Protein AF-A0A9D1CXK3-F1 (afdb_monomer)

Mean predicted aligned error: 2.04 Å

Radius of gyration: 10.57 Å; Cα contacts (8 Å, |Δi|>4): 81; chains: 1; bounding box: 26×12×29 Å

Solvent-accessible surface area (backbone atoms only — not comparable to full-atom values): 2867 Å² total; per-residue (Å²): 88,81,50,76,47,74,46,67,78,37,81,50,66,69,63,36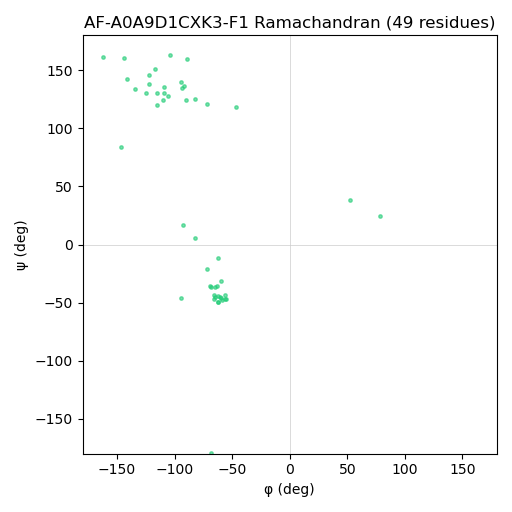,52,50,53,50,51,54,53,47,52,57,37,41,78,72,60,25,46,79,74,51,73,49,75,46,100,75,31,26,35,43,38,36,28,39,79

Foldseek 3Di:
DKDKDKADADPDPVRLVVVVVVVQVVVVVVVWHWDDKDQDPRRMMMTMIDD

Organism: NCBI:txid2840752

Nearest PDB structures (foldseek):
  7m0q-assembly1_B  TM=8.729E-01  e=5.584E-01  synthetic construct
  4oi3-assembly1_B  TM=7.148E-01  e=1.396E+00  Streptomyces coelicolor A3(2)
  6zqe-assembly1_JJ  TM=4.731E-01  e=3.712E+00  Saccharomyces cerevisiae S288C
  7d5t-assembly1_RT  TM=4.553E-01  e=3.090E+00  Saccharomyces cerevisiae S288C
  6zqa-assembly1_JJ  TM=4.195E-01  e=9.867E+00  Saccharomyces cerevisiae S288C

Structure (mmCIF, N/CA/C/O backbone):
data_AF-A0A9D1CXK3-F1
#
_entry.id   AF-A0A9D1CXK3-F1
#
loop_
_atom_site.group_PDB
_atom_site.id
_atom_site.type_symbol
_atom_site.label_atom_id
_atom_site.label_alt_id
_atom_site.label_comp_id
_atom_site.label_asym_id
_atom_site.label_entity_id
_atom_site.label_seq_id
_atom_site.pdbx_PDB_ins_code
_atom_site.Cartn_x
_atom_site.Cartn_y
_atom_site.Cartn_z
_atom_site.occupancy
_atom_site.B_iso_or_equiv
_atom_site.auth_seq_id
_atom_site.auth_comp_id
_atom_site.auth_asym_id
_atom_site.auth_atom_id
_atom_site.pdbx_PDB_model_num
ATOM 1 N N . MET A 1 1 ? -13.378 3.417 7.565 1.00 93.12 1 MET A N 1
ATOM 2 C CA . MET A 1 1 ? -13.306 4.430 6.472 1.00 93.12 1 MET A C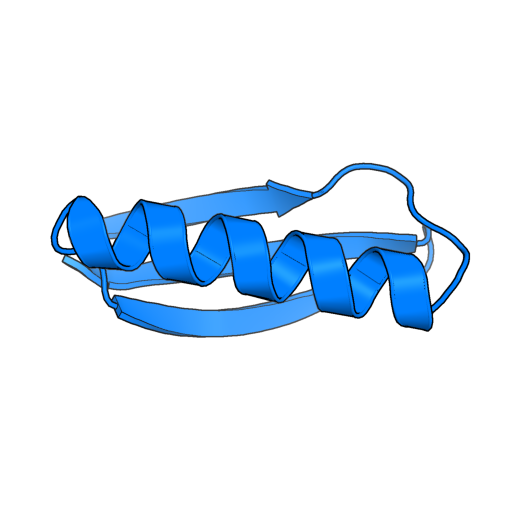A 1
ATOM 3 C C . MET A 1 1 ? -12.228 4.005 5.487 1.00 93.12 1 MET A C 1
ATOM 5 O O . MET A 1 1 ? -11.178 3.577 5.948 1.00 93.12 1 MET A O 1
ATOM 9 N N . TYR A 1 2 ? -12.465 4.083 4.173 1.00 97.31 2 TYR A N 1
ATOM 10 C CA . TYR A 1 2 ? -11.450 3.715 3.175 1.00 97.31 2 TYR A CA 1
ATOM 11 C C . TYR A 1 2 ? -10.651 4.933 2.711 1.00 97.31 2 TYR A C 1
ATOM 13 O O . TYR A 1 2 ? -11.219 6.006 2.506 1.00 97.31 2 TYR A O 1
ATOM 21 N N . LYS A 1 3 ? -9.339 4.753 2.538 1.00 97.75 3 LYS A N 1
ATOM 22 C CA . LYS A 1 3 ? -8.428 5.759 1.985 1.00 97.75 3 LYS A CA 1
ATOM 23 C C . LYS A 1 3 ? -7.524 5.109 0.948 1.00 97.75 3 LYS A C 1
ATOM 25 O O . LYS A 1 3 ? -6.948 4.059 1.205 1.00 97.75 3 LYS A O 1
ATOM 30 N N . THR A 1 4 ? -7.369 5.761 -0.196 1.00 97.81 4 THR A N 1
ATOM 31 C CA . THR A 1 4 ? -6.477 5.302 -1.264 1.00 97.81 4 THR A CA 1
ATOM 32 C C . THR A 1 4 ? -5.274 6.228 -1.349 1.00 97.81 4 THR A C 1
ATOM 34 O O . THR A 1 4 ? -5.428 7.448 -1.296 1.00 97.81 4 THR A O 1
ATOM 37 N N . VAL A 1 5 ? -4.079 5.658 -1.481 1.00 97.88 5 VAL A N 1
ATOM 38 C CA . VAL A 1 5 ? -2.828 6.393 -1.694 1.00 97.88 5 VAL A CA 1
ATOM 39 C C . VAL A 1 5 ? -2.193 5.903 -2.985 1.00 97.88 5 VAL A C 1
ATOM 41 O O . VAL A 1 5 ? -2.180 4.705 -3.262 1.00 97.88 5 VAL A O 1
ATOM 44 N N . VAL A 1 6 ? -1.669 6.836 -3.776 1.00 97.94 6 VAL A N 1
ATOM 45 C CA . VAL A 1 6 ? -0.927 6.525 -4.997 1.00 97.94 6 VAL A CA 1
ATOM 46 C C . VAL A 1 6 ? 0.552 6.762 -4.739 1.00 97.94 6 VAL A C 1
ATOM 48 O O . VAL A 1 6 ? 0.940 7.837 -4.286 1.00 97.94 6 VAL A O 1
ATOM 51 N N . ILE A 1 7 ? 1.372 5.761 -5.036 1.00 97.81 7 ILE A N 1
ATOM 52 C CA . ILE A 1 7 ? 2.817 5.920 -5.163 1.00 97.81 7 ILE A CA 1
ATOM 53 C C . ILE A 1 7 ? 3.092 6.263 -6.618 1.00 97.81 7 ILE A C 1
ATOM 55 O O . ILE A 1 7 ? 2.679 5.543 -7.530 1.00 97.81 7 ILE A O 1
ATOM 59 N N . ASP A 1 8 ? 3.772 7.384 -6.825 1.00 96.62 8 ASP A N 1
ATOM 60 C CA . ASP A 1 8 ? 4.152 7.847 -8.150 1.00 96.62 8 ASP A CA 1
ATOM 61 C C . ASP A 1 8 ? 5.199 6.948 -8.818 1.00 96.62 8 ASP A C 1
ATOM 63 O O . ASP A 1 8 ? 5.630 5.927 -8.284 1.00 96.62 8 ASP A O 1
ATOM 67 N N . TYR A 1 9 ? 5.585 7.336 -10.033 1.00 96.62 9 TYR A N 1
ATOM 68 C CA . TYR A 1 9 ? 6.468 6.573 -10.902 1.00 96.62 9 TYR A CA 1
ATOM 69 C C . TYR A 1 9 ? 7.717 6.049 -10.171 1.00 96.62 9 TYR A C 1
ATOM 71 O O . TYR A 1 9 ? 8.543 6.812 -9.662 1.00 96.62 9 TYR A O 1
ATOM 79 N N . SER A 1 10 ? 7.853 4.726 -10.130 1.00 95.44 10 SER A N 1
ATOM 80 C CA . SER A 1 10 ? 8.986 4.012 -9.547 1.00 95.44 10 SER A CA 1
ATOM 81 C C . SER A 1 10 ? 9.241 2.728 -10.348 1.00 95.44 10 SER A C 1
ATOM 83 O O . SER A 1 10 ? 8.746 1.664 -9.988 1.00 95.44 10 SER A O 1
ATOM 85 N N . PRO A 1 11 ? 9.992 2.802 -11.461 1.00 94.00 11 PRO A N 1
ATOM 86 C CA . PRO A 1 11 ? 10.126 1.694 -12.413 1.00 94.00 11 PRO A CA 1
ATOM 87 C C . PRO A 1 11 ? 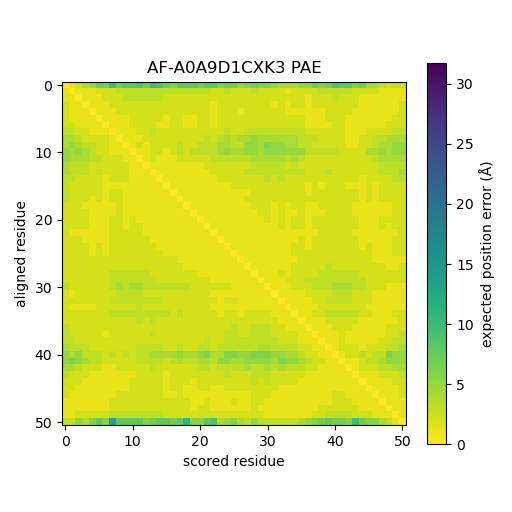10.960 0.522 -11.891 1.00 94.00 11 PRO A C 1
ATOM 89 O O . PRO A 1 11 ? 10.846 -0.589 -12.401 1.00 94.00 11 PRO A O 1
ATOM 92 N N . LYS A 1 12 ? 11.815 0.753 -10.889 1.00 97.00 12 LYS A N 1
ATOM 93 C CA . LYS A 1 12 ? 12.597 -0.311 -10.254 1.00 97.00 12 LYS A CA 1
ATOM 94 C C . LYS A 1 12 ? 11.735 -1.015 -9.211 1.00 97.00 12 LYS A C 1
ATOM 96 O O . LYS A 1 12 ? 11.233 -0.351 -8.304 1.00 97.00 12 LYS A O 1
ATOM 101 N N . ALA A 1 13 ? 11.611 -2.335 -9.335 1.00 95.25 13 ALA A N 1
ATOM 102 C CA . ALA A 1 13 ? 10.796 -3.161 -8.447 1.00 95.25 13 ALA A CA 1
ATOM 103 C C . ALA A 1 13 ? 11.204 -3.001 -6.975 1.00 95.25 13 ALA A C 1
ATOM 105 O O . ALA A 1 13 ? 10.344 -2.717 -6.148 1.00 95.25 13 ALA A O 1
ATOM 106 N N . ASP A 1 14 ? 12.503 -3.058 -6.675 1.00 97.69 14 ASP A N 1
ATOM 107 C CA . ASP A 1 14 ? 13.014 -2.916 -5.304 1.00 97.69 14 ASP A CA 1
ATOM 108 C C . ASP A 1 14 ? 12.647 -1.553 -4.699 1.00 97.69 14 ASP A C 1
ATOM 110 O O . ASP A 1 14 ? 12.113 -1.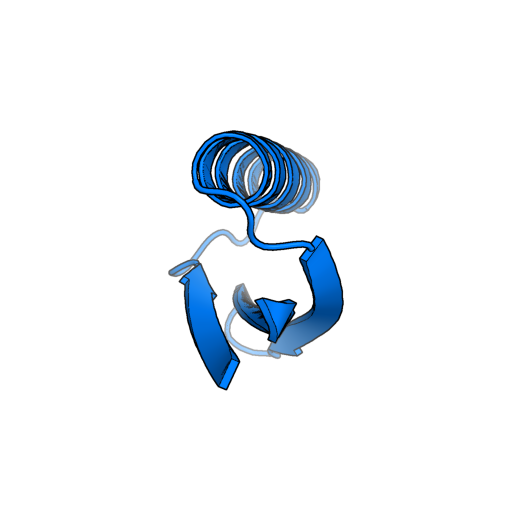471 -3.596 1.00 97.69 14 ASP A O 1
ATOM 114 N N . ASN A 1 15 ? 12.820 -0.472 -5.470 1.00 97.75 15 ASN A N 1
ATOM 115 C CA . ASN A 1 15 ? 12.431 0.873 -5.037 1.00 97.75 15 ASN A CA 1
ATOM 116 C C . ASN A 1 15 ? 10.910 1.001 -4.846 1.00 97.75 15 ASN A C 1
ATOM 118 O O . ASN A 1 15 ? 10.459 1.744 -3.979 1.00 97.75 15 ASN A O 1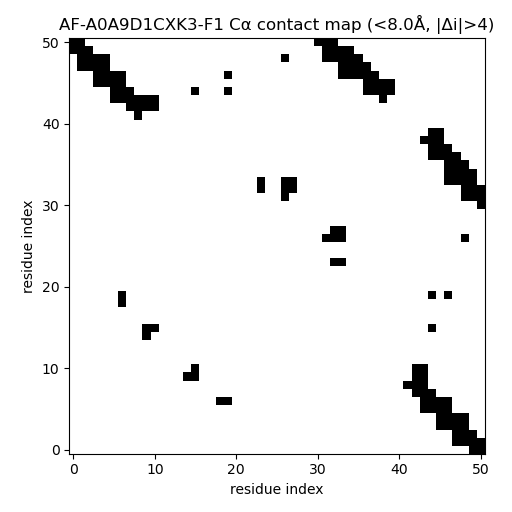
ATOM 122 N N . MET A 1 16 ? 10.105 0.338 -5.687 1.00 97.75 16 MET A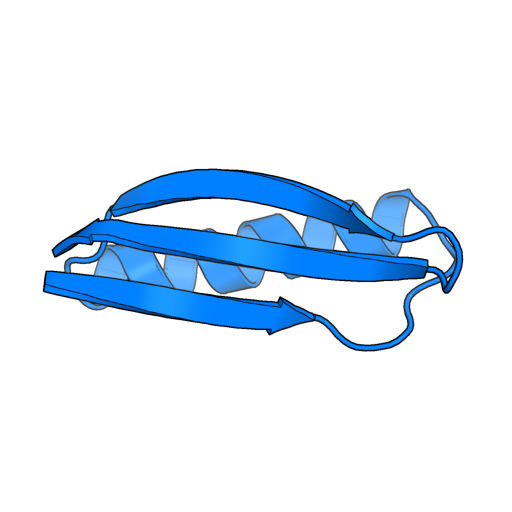 N 1
ATOM 123 C CA . MET A 1 16 ? 8.647 0.317 -5.535 1.00 97.75 16 MET A CA 1
ATOM 124 C C . MET A 1 16 ? 8.247 -0.414 -4.252 1.00 97.75 16 MET A C 1
ATOM 126 O O . MET A 1 16 ? 7.438 0.110 -3.492 1.00 97.75 16 MET A O 1
ATOM 130 N N . ALA A 1 17 ? 8.832 -1.585 -3.994 1.00 97.81 17 ALA A N 1
ATOM 131 C CA . ALA A 1 17 ? 8.569 -2.373 -2.795 1.00 97.81 17 ALA A CA 1
ATOM 132 C C . ALA A 1 17 ? 8.910 -1.587 -1.520 1.00 97.81 17 ALA A C 1
ATOM 134 O O . ALA A 1 17 ? 8.071 -1.491 -0.628 1.00 97.81 17 ALA A O 1
ATOM 135 N N . GLN A 1 18 ? 10.074 -0.931 -1.490 1.00 98.31 18 GLN A N 1
ATOM 136 C CA . GLN A 1 18 ? 10.477 -0.081 -0.370 1.00 98.31 18 GLN A CA 1
ATOM 137 C C . GLN A 1 18 ? 9.472 1.057 -0.123 1.00 98.31 18 GLN A C 1
ATOM 139 O O . GLN A 1 18 ? 9.016 1.251 0.999 1.00 98.31 18 GLN A O 1
ATOM 144 N N . LYS A 1 19 ? 9.058 1.780 -1.172 1.00 98.12 19 LYS A N 1
ATOM 145 C CA . LYS A 1 19 ? 8.074 2.871 -1.038 1.00 98.12 19 LYS A CA 1
ATOM 146 C C . LYS A 1 19 ? 6.705 2.380 -0.560 1.00 98.12 19 LYS A C 1
ATOM 148 O O . LYS A 1 19 ? 6.012 3.103 0.156 1.00 98.12 19 LYS A O 1
ATOM 153 N N . VAL A 1 20 ? 6.287 1.186 -0.991 1.00 98.06 20 VAL A N 1
ATOM 154 C CA . VAL A 1 20 ? 5.051 0.542 -0.521 1.00 98.06 20 VAL A CA 1
ATOM 155 C C . VAL A 1 20 ? 5.144 0.260 0.972 1.00 98.06 20 VAL A C 1
ATOM 157 O O . VAL A 1 20 ? 4.225 0.626 1.700 1.00 98.06 20 VAL A O 1
ATOM 160 N N . GLU A 1 21 ? 6.239 -0.350 1.420 1.00 98.19 21 GLU A N 1
ATOM 161 C CA . GLU A 1 21 ? 6.469 -0.687 2.826 1.00 98.19 21 GLU A CA 1
ATOM 162 C C . GLU A 1 21 ? 6.513 0.566 3.708 1.00 98.19 21 GLU A C 1
ATOM 164 O O . GLU A 1 21 ? 5.770 0.657 4.684 1.00 98.19 21 GLU A O 1
ATOM 169 N N . GLU A 1 22 ? 7.296 1.577 3.321 1.00 98.38 22 GLU A N 1
ATOM 170 C CA . GLU A 1 22 ? 7.384 2.859 4.030 1.00 98.38 22 GLU A CA 1
ATOM 171 C C . GLU A 1 22 ? 6.001 3.510 4.179 1.00 98.38 22 GLU A C 1
ATOM 173 O O . GLU A 1 22 ? 5.609 3.914 5.276 1.00 98.38 22 GLU A O 1
ATOM 178 N N . LYS A 1 23 ? 5.215 3.560 3.093 1.00 98.31 23 LYS A N 1
ATOM 179 C CA . LYS A 1 23 ? 3.873 4.151 3.134 1.00 98.31 23 LYS A CA 1
ATOM 180 C C . LYS A 1 23 ? 2.889 3.308 3.945 1.00 98.31 23 LYS A C 1
ATOM 182 O O . LYS A 1 23 ? 2.012 3.874 4.595 1.00 98.31 23 LYS A O 1
ATOM 187 N N . ALA A 1 24 ? 3.000 1.983 3.898 1.00 98.12 24 ALA A N 1
ATOM 188 C CA . ALA A 1 24 ? 2.157 1.092 4.683 1.00 98.12 24 ALA A CA 1
ATOM 189 C C . ALA A 1 24 ? 2.417 1.259 6.186 1.00 98.12 24 ALA A C 1
ATOM 191 O O . ALA A 1 24 ? 1.457 1.389 6.944 1.00 98.12 24 ALA A O 1
ATOM 192 N N . ASN A 1 25 ? 3.684 1.348 6.595 1.00 98.38 25 ASN A N 1
ATOM 193 C CA . ASN A 1 25 ? 4.076 1.568 7.988 1.00 98.38 25 ASN A CA 1
ATOM 194 C C . ASN A 1 25 ? 3.621 2.944 8.500 1.00 98.38 25 ASN A C 1
ATOM 196 O O . ASN A 1 25 ? 2.992 3.022 9.552 1.00 98.38 25 ASN A O 1
ATOM 200 N N . GLU A 1 26 ? 3.820 4.014 7.721 1.00 98.38 26 GLU A N 1
ATOM 201 C CA . GLU A 1 26 ? 3.302 5.354 8.048 1.00 98.38 26 GLU A CA 1
ATOM 202 C C . GLU A 1 26 ? 1.777 5.332 8.239 1.00 98.38 26 GLU A C 1
ATOM 204 O O . GLU A 1 26 ? 1.229 5.930 9.165 1.00 98.38 26 GLU A O 1
ATOM 209 N N . MET A 1 27 ? 1.051 4.640 7.361 1.00 97.94 27 MET A N 1
ATOM 210 C CA . MET A 1 27 ? -0.404 4.534 7.465 1.00 97.94 27 MET A CA 1
ATOM 211 C C . MET A 1 27 ? -0.835 3.710 8.686 1.00 97.94 27 MET A C 1
ATOM 213 O O . MET A 1 27 ? -1.808 4.089 9.344 1.00 97.94 27 MET A O 1
ATOM 217 N N . LEU A 1 28 ? -0.093 2.657 9.030 1.00 97.75 28 LEU A N 1
ATOM 218 C CA . LEU A 1 28 ? -0.336 1.839 10.216 1.00 97.75 28 LEU A CA 1
ATOM 219 C C . LEU A 1 28 ? -0.191 2.651 11.508 1.00 97.75 28 LEU A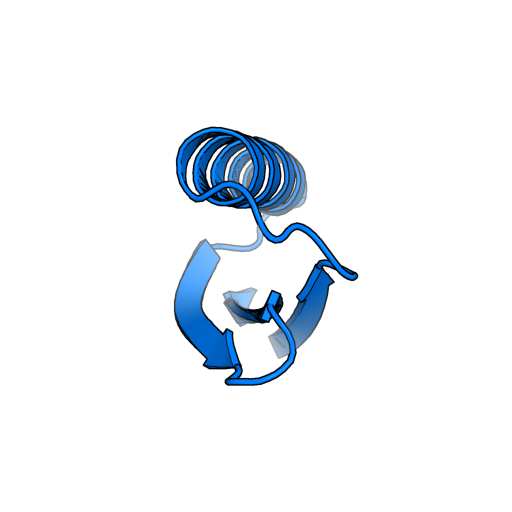 C 1
ATOM 221 O O . LEU A 1 28 ? -1.072 2.587 12.363 1.00 97.75 28 LEU A O 1
ATOM 225 N N . GLU A 1 29 ? 0.847 3.483 11.619 1.00 97.94 29 GLU A N 1
ATOM 226 C CA . GLU A 1 29 ? 1.023 4.415 12.747 1.00 97.94 29 GLU A CA 1
ATOM 227 C C . GLU A 1 29 ? -0.143 5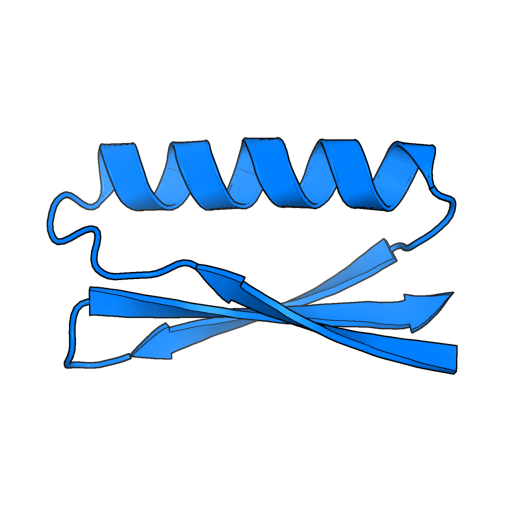.410 12.866 1.00 97.94 29 GLU A C 1
ATOM 229 O O . GLU A 1 29 ? -0.546 5.797 13.962 1.00 97.94 29 GLU A O 1
ATOM 234 N N . ASN A 1 30 ? -0.756 5.769 11.735 1.00 96.75 30 ASN A N 1
ATOM 235 C CA . ASN A 1 30 ? -1.953 6.609 11.672 1.00 96.75 30 ASN A CA 1
ATOM 236 C C . ASN A 1 30 ? -3.274 5.838 11.915 1.00 96.75 30 ASN A C 1
ATOM 238 O O . ASN A 1 30 ? -4.366 6.414 11.785 1.00 96.75 30 ASN A O 1
ATOM 242 N N . GLY A 1 31 ? -3.194 4.548 12.261 1.00 97.69 31 GLY A N 1
ATOM 243 C CA . GLY A 1 31 ? -4.327 3.671 12.558 1.00 97.69 31 GLY A CA 1
ATOM 244 C C . GLY A 1 31 ? -5.062 3.147 11.325 1.00 97.69 31 GLY A C 1
ATOM 245 O O . GLY A 1 31 ? -6.252 2.863 11.411 1.00 97.69 31 GLY A O 1
ATOM 246 N N . TYR A 1 32 ? -4.400 3.081 10.171 1.00 98.25 32 TYR A N 1
ATOM 247 C CA . TYR A 1 32 ? -4.947 2.507 8.945 1.00 98.25 32 TYR A CA 1
ATOM 248 C C . TYR A 1 32 ? -4.264 1.178 8.613 1.00 98.25 32 TYR A C 1
ATOM 250 O O . TYR A 1 32 ? -3.046 1.109 8.498 1.00 98.25 32 TYR A O 1
ATOM 258 N N . GLU A 1 33 ? -5.049 0.143 8.339 1.00 97.75 33 GLU A N 1
ATOM 259 C CA . GLU A 1 33 ? -4.555 -1.148 7.863 1.00 97.75 33 GLU A CA 1
ATOM 260 C C . GLU A 1 33 ? -4.537 -1.189 6.331 1.00 97.75 33 GLU A C 1
ATOM 262 O O . GLU A 1 33 ? -5.493 -0.762 5.672 1.00 97.75 33 GLU A O 1
ATOM 267 N N . LEU A 1 34 ? -3.455 -1.709 5.742 1.00 98.00 34 LEU A N 1
ATOM 268 C CA . LEU A 1 34 ? -3.375 -1.957 4.302 1.00 98.00 34 LEU A CA 1
ATOM 269 C C . LEU A 1 34 ? -4.270 -3.149 3.938 1.00 98.00 34 LEU A C 1
ATOM 271 O O . LEU A 1 34 ? -4.068 -4.257 4.422 1.00 98.00 34 LEU A O 1
ATOM 275 N N . VAL A 1 35 ? -5.242 -2.930 3.054 1.00 98.06 35 VAL A N 1
ATOM 276 C CA . VAL A 1 35 ? -6.200 -3.962 2.624 1.00 98.06 35 VAL A CA 1
ATOM 277 C C . VAL A 1 35 ? -5.741 -4.643 1.342 1.00 98.06 35 VAL A C 1
ATOM 279 O O . VAL A 1 35 ? -5.825 -5.860 1.210 1.00 98.06 35 VAL A O 1
ATOM 282 N N . THR A 1 36 ? -5.310 -3.856 0.359 1.00 98.31 36 THR A N 1
ATOM 283 C CA . THR A 1 36 ? -4.867 -4.368 -0.939 1.00 98.31 36 THR A CA 1
ATOM 284 C C . THR A 1 36 ? -4.035 -3.324 -1.673 1.00 98.31 36 THR A C 1
ATOM 286 O O . THR A 1 36 ? -4.100 -2.131 -1.364 1.00 98.31 36 THR A O 1
ATOM 289 N N . MET A 1 37 ? -3.262 -3.765 -2.663 1.00 97.56 37 MET A N 1
ATOM 290 C CA . MET A 1 37 ? -2.528 -2.885 -3.561 1.00 97.56 37 MET A CA 1
ATOM 291 C C . MET A 1 37 ? -2.470 -3.441 -4.985 1.00 97.56 37 MET A C 1
ATOM 293 O O . MET A 1 37 ? -2.616 -4.642 -5.201 1.00 97.56 37 MET A O 1
ATOM 297 N N . SER A 1 38 ? -2.194 -2.565 -5.950 1.00 97.94 38 SER A N 1
ATOM 298 C CA . SER A 1 38 ? -1.876 -2.935 -7.331 1.00 97.94 38 SER A CA 1
ATOM 299 C C . SER A 1 38 ? -0.780 -2.036 -7.884 1.00 97.94 38 SER A C 1
ATOM 301 O O . SER A 1 38 ? -0.792 -0.827 -7.658 1.00 97.94 38 SER A O 1
ATOM 303 N N . ILE A 1 39 ? 0.122 -2.610 -8.675 1.00 97.06 39 ILE A N 1
ATOM 304 C CA . ILE A 1 39 ? 1.080 -1.861 -9.496 1.00 97.06 39 ILE A CA 1
ATOM 305 C C . ILE A 1 39 ? 0.466 -1.686 -10.889 1.00 97.06 39 ILE A C 1
ATOM 307 O O . ILE A 1 39 ? -0.111 -2.621 -11.440 1.00 97.06 39 ILE A O 1
ATOM 311 N N . THR A 1 40 ? 0.536 -0.482 -11.449 1.00 95.69 40 THR A N 1
ATOM 312 C CA . THR A 1 40 ? 0.020 -0.174 -12.788 1.00 95.69 40 THR A CA 1
ATOM 313 C C . THR A 1 40 ? 1.091 -0.405 -13.855 1.00 95.69 40 THR A C 1
ATOM 315 O O . THR A 1 40 ? 2.289 -0.335 -13.583 1.00 95.69 40 THR A O 1
ATOM 318 N N . GLY A 1 41 ? 0.674 -0.571 -15.115 1.00 93.31 41 GLY A N 1
ATOM 319 C CA . GLY A 1 41 ? 1.601 -0.636 -16.257 1.00 93.31 41 GLY A CA 1
ATOM 320 C C . GLY A 1 41 ? 2.429 0.641 -16.479 1.00 93.31 41 GLY A C 1
ATOM 321 O O . GLY A 1 41 ? 3.399 0.625 -17.225 1.00 93.31 41 GLY A O 1
ATOM 322 N N . THR A 1 42 ? 2.081 1.743 -15.805 1.00 95.38 42 THR A N 1
ATOM 323 C CA . THR A 1 42 ? 2.842 3.003 -15.786 1.00 95.38 42 THR A CA 1
ATOM 324 C C . THR A 1 42 ? 3.825 3.086 -14.615 1.00 95.38 42 THR A C 1
ATOM 326 O O . THR A 1 42 ? 4.272 4.179 -14.277 1.00 95.38 42 THR A O 1
ATOM 329 N N . ALA A 1 43 ? 4.141 1.952 -13.979 1.00 96.31 43 ALA A N 1
ATOM 330 C CA . ALA A 1 43 ? 5.023 1.841 -12.818 1.00 96.31 43 ALA A CA 1
ATOM 331 C C . ALA A 1 43 ? 4.652 2.784 -11.660 1.00 96.31 43 ALA A C 1
ATOM 333 O O . ALA A 1 43 ? 5.526 3.339 -10.995 1.00 96.31 43 ALA A O 1
ATOM 334 N N . LYS A 1 44 ? 3.351 2.968 -11.424 1.00 97.94 44 LYS A N 1
ATOM 335 C CA . LYS A 1 44 ? 2.793 3.564 -10.202 1.00 97.94 44 LYS A CA 1
ATOM 336 C C . LYS A 1 44 ? 2.203 2.454 -9.336 1.00 97.94 44 LYS A C 1
ATOM 338 O O . LYS A 1 44 ? 1.933 1.369 -9.848 1.00 97.94 44 LYS A O 1
ATOM 343 N N . ALA A 1 45 ? 1.953 2.717 -8.059 1.00 98.06 45 ALA A N 1
ATOM 344 C CA . ALA A 1 45 ? 1.185 1.799 -7.218 1.00 98.06 45 ALA A CA 1
ATOM 345 C C . ALA A 1 45 ? -0.039 2.483 -6.619 1.00 98.06 45 ALA A C 1
ATOM 347 O O . ALA A 1 45 ? -0.013 3.669 -6.305 1.00 98.06 45 ALA A O 1
ATOM 348 N N . ILE A 1 46 ? -1.115 1.722 -6.467 1.00 98.38 46 ILE A N 1
ATOM 349 C CA . ILE A 1 46 ? -2.353 2.133 -5.811 1.00 98.38 46 ILE A CA 1
ATOM 350 C C . ILE A 1 46 ? -2.495 1.261 -4.571 1.00 98.38 46 ILE A C 1
ATOM 352 O O . ILE A 1 46 ? -2.543 0.040 -4.694 1.00 98.38 46 ILE A O 1
ATOM 356 N N . LEU A 1 47 ? -2.547 1.878 -3.394 1.00 98.50 47 LEU A N 1
ATOM 357 C CA . LEU A 1 47 ? -2.683 1.209 -2.104 1.00 98.50 47 LEU A CA 1
ATOM 358 C C . LEU A 1 47 ? -4.024 1.603 -1.491 1.00 98.50 47 LEU A C 1
ATOM 360 O O . LEU A 1 47 ? -4.351 2.790 -1.419 1.00 98.50 47 LEU A O 1
ATOM 364 N N . VAL A 1 48 ? -4.793 0.618 -1.038 1.00 98.50 48 VAL A N 1
ATOM 365 C CA . VAL A 1 48 ? -6.096 0.816 -0.401 1.00 98.50 48 VAL A CA 1
ATOM 366 C C . VAL A 1 48 ? -5.982 0.470 1.072 1.00 98.50 48 VAL A C 1
ATOM 368 O O . VAL A 1 48 ? -5.613 -0.645 1.434 1.00 98.50 48 VAL A O 1
ATOM 371 N N . PHE A 1 49 ? -6.355 1.422 1.914 1.00 98.56 49 PHE A N 1
ATOM 372 C CA . PHE A 1 49 ? -6.292 1.325 3.361 1.00 98.56 49 PHE A CA 1
ATOM 373 C C . PHE A 1 49 ? -7.679 1.409 3.992 1.00 98.56 49 PHE A C 1
ATOM 375 O O . PHE A 1 49 ? -8.568 2.091 3.470 1.00 98.56 49 PHE A O 1
ATOM 382 N N . LYS A 1 50 ? -7.844 0.775 5.153 1.00 98.12 50 LYS A N 1
ATOM 383 C CA . LYS A 1 50 ? -9.049 0.834 5.981 1.00 98.12 50 LYS A CA 1
ATOM 384 C C . LYS A 1 50 ? -8.686 1.279 7.395 1.00 98.12 50 LYS A C 1
ATOM 386 O O . LYS A 1 50 ? -7.775 0.730 7.997 1.00 98.12 50 LYS A O 1
ATOM 391 N N . LYS A 1 51 ? -9.421 2.265 7.899 1.00 94.31 51 LYS A N 1
ATOM 392 C CA . LYS A 1 51 ? -9.495 2.611 9.323 1.00 94.31 51 LYS A CA 1
ATOM 393 C C . LYS A 1 51 ? -10.708 1.958 9.957 1.00 94.31 51 LYS 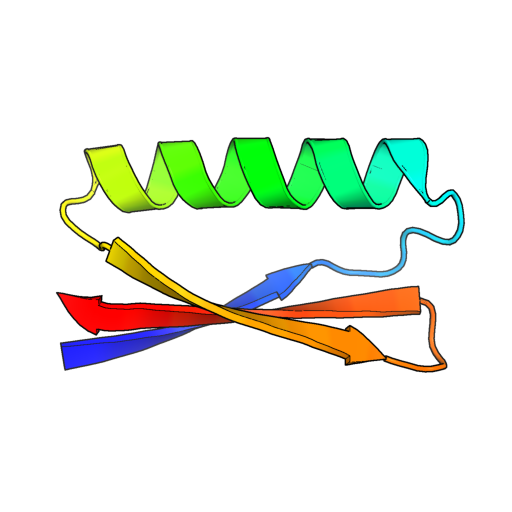A C 1
ATOM 395 O O . LYS A 1 51 ? -11.769 1.979 9.270 1.00 94.31 51 LYS A O 1
#

pLDDT: mean 97.33, std 1.34, range [93.12, 98.56]

Sequence (51 aa):
MYKTVVIDYSPKADNMAQKVEEKANEMLENGYELVTMSITGTAKAILVFKK

Secondary structure (DSSP, 8-state):
-EEEEEE----SHHHHHHHHHHHHHHHHHTT-EEEEEEE-TTS-EEEEEE-